Protein AF-V3ZJG8-F1 (afdb_monomer)

Nearest PDB structures (foldseek):
  4wqf-assembly2_DO  TM=2.958E-01  e=9.699E+00  Thermus thermophilus HB8

Foldseek 3Di:
DDDPPPPPLDDDPDDDDPVVVPDDQVVQADPPPRDGVCVSVVVVVVVVVVVVVVVVVVVVVVVVVVVVVVVVVVVVVVVVVVVVVVVVVVVVVD

Radius of gyration: 29.38 Å; Cα contacts (8 Å, |Δi|>4): 13; chains: 1; bounding box: 70×24×77 Å

Structure (mmCIF, N/CA/C/O backbone):
data_AF-V3ZJG8-F1
#
_entry.id   AF-V3ZJG8-F1
#
loop_
_atom_site.group_PDB
_atom_site.id
_atom_site.type_symbol
_atom_site.label_atom_id
_atom_site.label_alt_id
_atom_site.label_comp_id
_atom_site.label_asym_id
_atom_site.label_entity_id
_atom_site.label_seq_id
_atom_site.pdbx_PDB_ins_code
_atom_site.Cartn_x
_atom_site.Cartn_y
_atom_site.Cartn_z
_atom_site.occupancy
_atom_site.B_iso_or_equiv
_atom_site.auth_seq_id
_atom_site.auth_comp_id
_atom_site.auth_asym_id
_atom_site.auth_atom_id
_atom_site.pdbx_PDB_model_num
ATOM 1 N N . MET A 1 1 ? 31.707 -7.222 9.638 1.00 37.84 1 MET A N 1
ATOM 2 C CA . MET A 1 1 ? 31.293 -8.304 8.716 1.00 37.84 1 MET A CA 1
ATOM 3 C C . MET A 1 1 ? 29.779 -8.186 8.615 1.00 37.84 1 MET A C 1
ATOM 5 O O . MET A 1 1 ? 29.135 -8.364 9.632 1.00 37.84 1 MET A O 1
ATOM 9 N N . SER A 1 2 ? 29.155 -7.701 7.551 1.00 43.19 2 SER A N 1
ATOM 10 C CA . SER A 1 2 ? 29.511 -7.777 6.137 1.00 43.19 2 SER A CA 1
ATOM 11 C C . SER A 1 2 ? 29.095 -6.491 5.428 1.00 43.19 2 SER A C 1
ATOM 13 O O . SER A 1 2 ? 28.064 -5.901 5.739 1.00 43.19 2 SER A O 1
ATOM 15 N N . GLU A 1 3 ? 29.950 -6.055 4.514 1.00 43.62 3 GLU A N 1
ATOM 16 C CA . GLU A 1 3 ? 29.793 -4.864 3.693 1.00 43.62 3 GLU A CA 1
ATOM 17 C C . GLU A 1 3 ? 28.561 -5.020 2.797 1.00 43.62 3 GLU A C 1
ATOM 19 O O . GLU A 1 3 ? 28.463 -5.956 2.004 1.00 43.62 3 GLU A O 1
ATOM 24 N N . ALA A 1 4 ? 27.608 -4.098 2.922 1.00 48.16 4 ALA A N 1
ATOM 25 C CA . ALA A 1 4 ? 26.594 -3.901 1.903 1.00 48.16 4 ALA A CA 1
ATOM 26 C C . ALA A 1 4 ? 27.289 -3.251 0.703 1.00 48.16 4 ALA A C 1
ATOM 28 O O . ALA A 1 4 ? 27.382 -2.028 0.611 1.00 48.16 4 ALA A O 1
ATOM 29 N N . SER A 1 5 ? 27.815 -4.074 -0.203 1.00 49.31 5 SER A N 1
ATOM 30 C CA . SER A 1 5 ? 28.267 -3.657 -1.530 1.00 49.31 5 SER A CA 1
ATOM 31 C C . SER A 1 5 ? 27.040 -3.258 -2.355 1.00 49.31 5 SER A C 1
ATOM 33 O O . SER A 1 5 ? 26.586 -3.980 -3.240 1.00 49.31 5 SER A O 1
ATOM 35 N N . GLY A 1 6 ? 26.424 -2.134 -1.995 1.00 50.97 6 GLY A N 1
ATOM 36 C CA . GLY A 1 6 ? 25.326 -1.556 -2.743 1.00 50.97 6 GLY A CA 1
ATOM 37 C C . GLY A 1 6 ? 25.870 -1.060 -4.070 1.00 50.97 6 GLY A C 1
ATOM 38 O O . GLY A 1 6 ? 26.546 -0.039 -4.109 1.00 50.97 6 GLY A O 1
ATOM 39 N N . THR A 1 7 ? 25.590 -1.777 -5.157 1.00 58.50 7 THR A N 1
ATOM 40 C CA . THR A 1 7 ? 25.656 -1.214 -6.508 1.00 58.50 7 THR A CA 1
ATOM 41 C C . THR A 1 7 ? 24.916 0.117 -6.487 1.00 58.50 7 THR A C 1
ATOM 43 O O . THR A 1 7 ? 23.695 0.144 -6.319 1.00 58.50 7 THR A O 1
ATOM 46 N N . GLU A 1 8 ? 25.664 1.213 -6.587 1.00 60.16 8 GLU A N 1
ATOM 47 C CA . GLU A 1 8 ? 25.133 2.566 -6.650 1.00 60.16 8 GLU A CA 1
ATOM 48 C C . GLU A 1 8 ? 24.187 2.624 -7.856 1.00 60.16 8 GLU A C 1
ATOM 50 O O . GLU A 1 8 ? 24.601 2.494 -9.011 1.00 60.16 8 GLU A O 1
ATOM 55 N N . ARG A 1 9 ? 22.874 2.671 -7.591 1.00 67.50 9 ARG A N 1
ATOM 56 C CA . ARG A 1 9 ? 21.861 2.613 -8.647 1.00 67.50 9 ARG A CA 1
ATOM 57 C C . ARG A 1 9 ? 21.897 3.933 -9.404 1.00 67.50 9 ARG A C 1
ATOM 59 O O . ARG A 1 9 ? 21.385 4.944 -8.925 1.00 67.50 9 ARG A O 1
ATOM 66 N N . TYR A 1 10 ? 22.510 3.913 -10.585 1.00 71.44 10 TYR A N 1
ATOM 67 C CA . TYR A 1 10 ? 22.541 5.061 -11.482 1.00 71.44 10 TYR A CA 1
ATOM 68 C C . TYR A 1 10 ? 21.115 5.561 -11.742 1.00 71.44 10 TYR A C 1
ATOM 70 O O . TYR A 1 10 ? 20.266 4.826 -12.250 1.00 71.44 10 TYR A O 1
ATOM 78 N N . THR A 1 11 ? 20.861 6.816 -11.375 1.00 66.94 11 THR A N 1
ATOM 79 C CA . THR A 1 11 ? 19.600 7.501 -11.660 1.00 66.94 11 THR A CA 1
ATOM 80 C C . THR A 1 11 ? 19.822 8.400 -12.875 1.00 66.94 11 THR A C 1
ATOM 82 O O . THR A 1 11 ? 20.615 9.339 -12.784 1.00 66.94 11 THR A O 1
ATOM 85 N N . PRO A 1 12 ? 19.165 8.131 -14.017 1.00 72.88 12 PRO A N 1
ATOM 86 C CA . PRO A 1 12 ? 19.281 8.982 -15.195 1.00 72.88 12 PRO A CA 1
ATOM 87 C C . PRO A 1 12 ? 18.858 10.419 -14.862 1.00 72.88 12 PRO A C 1
ATOM 89 O O . PRO A 1 12 ? 17.767 10.632 -14.336 1.00 72.88 12 PRO A O 1
ATOM 92 N N . GLN A 1 13 ? 19.705 11.407 -15.170 1.00 75.81 13 GLN A N 1
ATOM 93 C CA . GLN A 1 13 ? 19.402 12.823 -14.902 1.00 75.81 13 GLN A CA 1
ATOM 94 C C . GLN A 1 13 ? 18.324 13.394 -15.832 1.00 75.81 13 GLN A C 1
ATOM 96 O O . GLN A 1 13 ? 17.682 14.391 -15.505 1.00 75.81 13 GLN A O 1
ATOM 101 N N . HIS A 1 14 ? 18.112 12.761 -16.986 1.00 81.00 14 HIS A N 1
ATOM 102 C CA . HIS A 1 14 ? 17.125 13.184 -17.966 1.00 81.00 14 HIS A 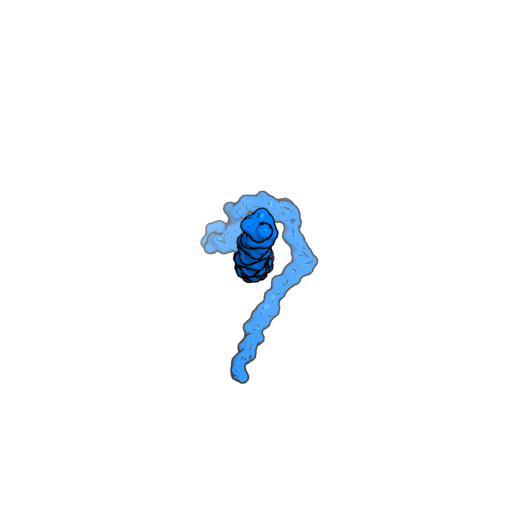CA 1
ATOM 103 C C . HIS A 1 14 ? 16.097 12.074 -18.187 1.00 81.00 14 HIS A C 1
ATOM 105 O O . HIS A 1 14 ? 16.485 10.924 -18.419 1.00 81.00 14 HIS A O 1
ATOM 111 N N . PRO A 1 15 ? 14.791 12.391 -18.109 1.00 80.50 15 PRO A N 1
ATOM 112 C CA . PRO A 1 15 ? 13.753 11.420 -18.394 1.00 80.50 15 PRO A CA 1
ATOM 113 C C . PRO A 1 15 ? 13.753 11.063 -19.880 1.00 80.50 15 PRO A C 1
ATOM 115 O O . PRO A 1 15 ? 14.149 11.853 -20.737 1.00 80.50 15 PRO A O 1
ATOM 118 N N . LEU A 1 16 ? 13.252 9.868 -20.178 1.00 82.94 16 LEU A N 1
ATOM 119 C CA . LEU A 1 16 ? 13.056 9.432 -21.553 1.00 82.94 16 LEU A CA 1
ATOM 120 C C . LEU A 1 16 ? 12.033 10.352 -22.263 1.00 82.94 16 LEU A C 1
ATOM 122 O O . LEU A 1 16 ? 11.036 10.719 -21.629 1.00 82.94 16 LEU A O 1
ATOM 126 N N . PRO A 1 17 ? 12.241 10.718 -23.540 1.00 88.94 17 PRO A N 1
ATOM 127 C CA . PRO A 1 17 ? 11.258 11.464 -24.325 1.00 88.94 17 PRO A CA 1
ATOM 128 C C . PRO A 1 17 ? 9.896 10.758 -24.399 1.00 88.94 17 PRO A C 1
ATOM 130 O O . PRO A 1 17 ? 9.815 9.526 -24.355 1.00 88.94 17 PRO A O 1
ATOM 133 N N . GLU A 1 18 ? 8.820 11.536 -24.518 1.00 85.62 18 GLU A N 1
ATOM 134 C CA . GLU A 1 18 ? 7.443 11.021 -24.510 1.00 85.62 18 GLU A CA 1
ATOM 135 C C . GLU A 1 18 ? 7.137 10.128 -25.713 1.00 85.62 18 GLU A C 1
ATOM 137 O O . GLU A 1 18 ? 6.331 9.205 -25.610 1.00 85.62 18 GLU A O 1
ATOM 142 N N . GLU A 1 19 ? 7.803 10.368 -26.838 1.00 88.69 19 GLU A N 1
ATOM 143 C CA . GLU A 1 19 ? 7.692 9.568 -28.051 1.00 88.69 19 GLU A CA 1
ATOM 144 C C . GLU A 1 19 ? 8.141 8.131 -27.778 1.00 88.69 19 GLU A C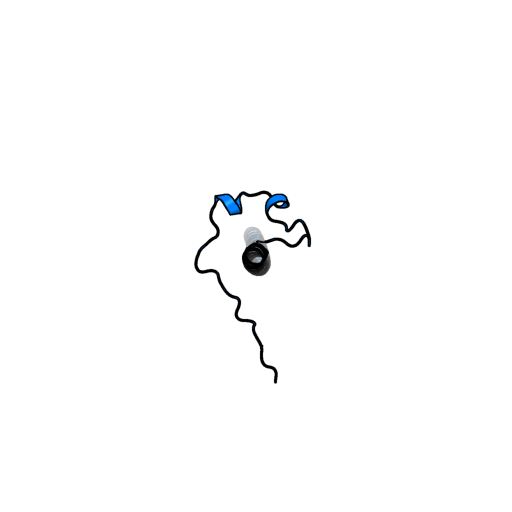 1
ATOM 146 O O . GLU A 1 19 ? 7.410 7.192 -28.077 1.00 88.69 19 GLU A O 1
ATOM 151 N N . ILE A 1 20 ? 9.296 7.964 -27.123 1.00 86.06 20 ILE A N 1
ATOM 152 C CA . ILE A 1 20 ? 9.872 6.648 -26.820 1.00 86.06 20 ILE A CA 1
ATOM 153 C C . ILE A 1 20 ? 9.076 5.949 -25.713 1.00 86.06 20 ILE A C 1
ATOM 155 O O . ILE A 1 20 ? 8.852 4.744 -25.776 1.00 86.06 20 ILE A O 1
ATOM 159 N N . LYS A 1 21 ? 8.582 6.691 -24.712 1.00 82.88 21 LYS A N 1
ATOM 160 C CA . LYS A 1 21 ? 7.731 6.118 -23.651 1.00 82.88 21 LYS A CA 1
ATOM 161 C C . LYS A 1 21 ? 6.420 5.529 -24.173 1.00 82.88 21 LYS A C 1
ATOM 163 O O . LYS A 1 21 ? 5.867 4.639 -23.530 1.00 82.88 21 LYS A O 1
ATOM 168 N N . LYS A 1 22 ? 5.900 6.060 -25.283 1.00 86.06 22 LYS A N 1
ATOM 169 C CA . LYS A 1 22 ? 4.637 5.629 -25.903 1.00 86.06 22 LYS A CA 1
ATOM 170 C C . LYS A 1 22 ? 4.821 4.528 -26.946 1.00 86.06 22 LYS A C 1
ATOM 172 O O . LYS A 1 22 ? 3.816 4.031 -27.449 1.00 86.06 22 LYS A O 1
ATOM 177 N N . MET A 1 23 ? 6.062 4.151 -27.261 1.00 86.94 23 MET A N 1
ATOM 178 C CA . MET A 1 23 ? 6.339 3.037 -28.164 1.00 86.94 23 MET A CA 1
ATOM 179 C C . MET A 1 23 ? 5.792 1.731 -27.593 1.00 86.94 23 MET A C 1
ATOM 181 O O . MET A 1 23 ? 5.732 1.519 -26.377 1.00 86.94 23 MET A O 1
ATOM 185 N N . SER A 1 24 ? 5.386 0.842 -28.492 1.00 84.38 24 SER A N 1
ATOM 186 C CA . SER A 1 24 ? 4.979 -0.501 -28.108 1.00 84.38 24 SER A CA 1
ATOM 187 C C . SER A 1 24 ? 6.192 -1.309 -27.640 1.00 84.38 24 SER A C 1
ATOM 189 O O . SER A 1 24 ? 7.331 -1.055 -28.036 1.00 84.38 24 SER A O 1
ATOM 191 N N . LYS A 1 25 ? 5.958 -2.323 -26.800 1.00 81.31 25 LYS A N 1
ATOM 192 C CA . LYS A 1 25 ? 7.045 -3.182 -26.308 1.00 81.31 25 LYS A CA 1
ATOM 193 C C . LYS A 1 25 ? 7.806 -3.856 -27.449 1.00 81.31 25 LYS A C 1
ATOM 195 O O . LYS A 1 25 ? 9.027 -3.955 -27.367 1.00 81.31 25 LYS A O 1
ATOM 200 N N . ASP A 1 26 ? 7.097 -4.237 -28.508 1.00 83.19 26 ASP A N 1
ATOM 201 C CA . ASP A 1 26 ? 7.653 -4.911 -29.683 1.00 83.19 26 ASP A CA 1
ATOM 202 C C . ASP A 1 26 ? 8.670 -4.038 -30.434 1.00 83.19 26 ASP A C 1
ATOM 204 O O . ASP A 1 26 ? 9.613 -4.558 -31.024 1.00 83.19 26 ASP A O 1
ATOM 208 N N . GLU A 1 27 ? 8.532 -2.712 -30.355 1.00 85.38 27 GLU A N 1
ATOM 209 C CA . GLU A 1 27 ? 9.470 -1.749 -30.946 1.00 85.38 27 GLU A CA 1
ATOM 210 C C . GLU A 1 27 ? 10.657 -1.425 -30.023 1.00 85.38 27 GLU A C 1
ATOM 212 O O . GLU A 1 27 ? 11.667 -0.880 -30.463 1.00 85.38 27 GLU A O 1
ATOM 217 N N . THR A 1 28 ? 10.555 -1.755 -28.732 1.00 88.12 28 THR A N 1
ATOM 218 C CA . THR A 1 28 ? 11.597 -1.490 -27.720 1.00 88.12 28 THR A CA 1
ATOM 219 C C . THR A 1 28 ? 12.445 -2.715 -27.383 1.00 88.12 28 THR A C 1
ATOM 221 O O . THR A 1 28 ? 13.284 -2.659 -26.485 1.00 88.12 28 THR A O 1
ATOM 224 N N . VAL A 1 29 ? 12.245 -3.821 -28.098 1.00 91.62 29 VAL A N 1
ATOM 225 C CA . VAL A 1 29 ? 12.941 -5.089 -27.883 1.00 91.62 29 VAL A CA 1
ATOM 226 C C . VAL A 1 29 ? 13.964 -5.332 -28.987 1.00 91.62 29 VAL A C 1
ATOM 228 O O . VAL A 1 29 ? 13.706 -5.130 -30.170 1.00 91.62 29 VAL A O 1
ATOM 231 N N . CYS A 1 30 ? 15.142 -5.817 -28.604 1.00 87.94 30 CYS A N 1
ATOM 232 C CA . CYS A 1 30 ? 16.148 -6.248 -29.562 1.00 87.94 30 CYS A CA 1
ATOM 233 C C . CYS A 1 30 ? 15.678 -7.480 -30.344 1.00 87.94 30 CYS A C 1
ATOM 235 O O . CYS A 1 30 ? 15.466 -8.540 -29.761 1.00 87.94 30 CYS A O 1
ATOM 237 N N . HIS A 1 31 ? 15.609 -7.393 -31.673 1.00 89.94 31 HIS A N 1
ATOM 238 C CA . HIS A 1 31 ? 15.191 -8.517 -32.524 1.00 89.94 31 HIS A CA 1
ATOM 239 C C . HIS A 1 31 ? 16.148 -9.719 -32.515 1.00 89.94 31 HIS A C 1
ATOM 241 O O . HIS A 1 31 ? 15.761 -10.805 -32.934 1.00 89.94 31 HIS A O 1
ATOM 247 N N . PHE A 1 32 ? 17.391 -9.543 -32.055 1.00 90.81 32 PHE A N 1
ATOM 248 C CA . PHE A 1 32 ? 18.370 -10.629 -31.997 1.00 90.81 32 PHE A CA 1
ATOM 249 C C . PHE A 1 32 ? 18.358 -11.371 -30.654 1.00 90.81 32 PHE A C 1
ATOM 251 O O . PHE A 1 32 ? 18.365 -12.597 -30.633 1.00 90.81 32 PHE A O 1
ATOM 258 N N . CYS A 1 33 ? 18.335 -10.647 -29.528 1.00 91.00 33 CYS A N 1
ATOM 259 C CA . CYS A 1 33 ? 18.412 -11.252 -28.191 1.00 91.00 33 CYS A CA 1
ATOM 260 C C . CYS A 1 33 ? 17.118 -11.162 -27.369 1.00 91.00 33 CYS A C 1
ATOM 262 O O . CYS A 1 33 ? 17.047 -11.756 -26.298 1.00 91.00 33 CY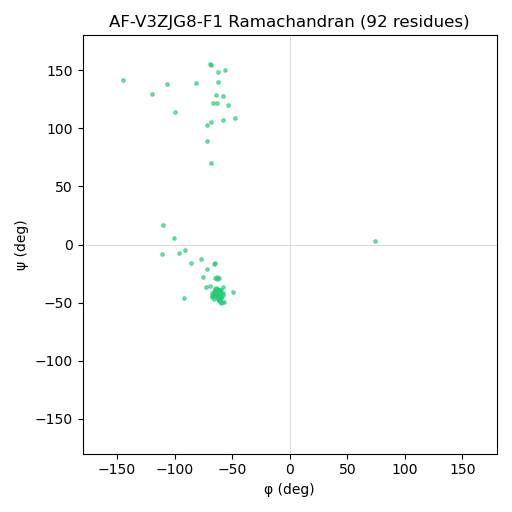S A O 1
ATOM 264 N N . GLY A 1 34 ? 16.108 -10.420 -27.824 1.00 87.81 34 GLY A N 1
ATOM 265 C CA . GLY A 1 34 ? 14.824 -10.277 -27.132 1.00 87.81 34 GLY A CA 1
ATOM 266 C C . GLY A 1 34 ? 14.855 -9.392 -25.881 1.00 87.81 34 GLY A C 1
ATOM 267 O O . GLY A 1 34 ? 13.839 -9.257 -25.204 1.00 87.81 34 GLY A O 1
ATOM 268 N N . VAL A 1 35 ? 15.994 -8.776 -25.553 1.00 89.50 35 VAL A N 1
ATOM 269 C CA . VAL A 1 35 ? 16.115 -7.901 -24.379 1.00 89.50 35 VAL A CA 1
ATOM 270 C C . VAL A 1 35 ? 15.576 -6.508 -24.701 1.00 89.50 35 VAL A C 1
ATOM 272 O O . VAL A 1 35 ? 15.834 -5.966 -25.777 1.00 89.50 35 VAL A O 1
ATOM 275 N N . SER A 1 36 ? 14.847 -5.926 -23.750 1.00 88.38 36 SER A N 1
ATOM 276 C CA . SER A 1 36 ? 14.364 -4.545 -23.818 1.00 88.38 36 SER A CA 1
ATOM 277 C C . SER A 1 36 ? 15.528 -3.552 -23.818 1.00 88.38 36 SER A C 1
ATOM 279 O O . SER A 1 36 ? 16.378 -3.572 -22.924 1.00 88.38 36 SER A O 1
ATOM 281 N N . TYR A 1 37 ? 15.532 -2.627 -24.777 1.00 89.44 37 TYR A N 1
ATOM 282 C CA . TYR A 1 37 ? 16.445 -1.482 -24.798 1.00 89.44 37 TYR A CA 1
ATOM 283 C C . TYR A 1 37 ? 16.198 -0.513 -23.633 1.00 89.44 37 TYR A C 1
ATOM 285 O O . TYR A 1 37 ? 17.053 0.313 -23.319 1.00 89.44 37 TYR A O 1
ATOM 293 N N . LEU A 1 38 ? 15.040 -0.616 -22.973 1.00 88.62 38 LEU A N 1
ATOM 294 C CA . LEU A 1 38 ? 14.588 0.293 -21.922 1.00 88.62 38 LEU A CA 1
ATOM 295 C C . LEU A 1 38 ? 14.578 -0.351 -20.531 1.00 88.62 38 LEU A C 1
ATOM 297 O O . LEU A 1 38 ? 13.979 0.209 -19.607 1.00 88.62 38 LEU A O 1
ATOM 301 N N . ILE A 1 39 ? 15.281 -1.476 -20.358 1.00 86.38 39 ILE A N 1
ATOM 302 C CA . ILE A 1 39 ? 15.250 -2.304 -19.144 1.00 86.38 39 ILE A CA 1
ATOM 303 C C . ILE A 1 39 ? 15.444 -1.502 -17.848 1.00 86.38 39 ILE A C 1
ATOM 305 O O . ILE A 1 39 ? 14.717 -1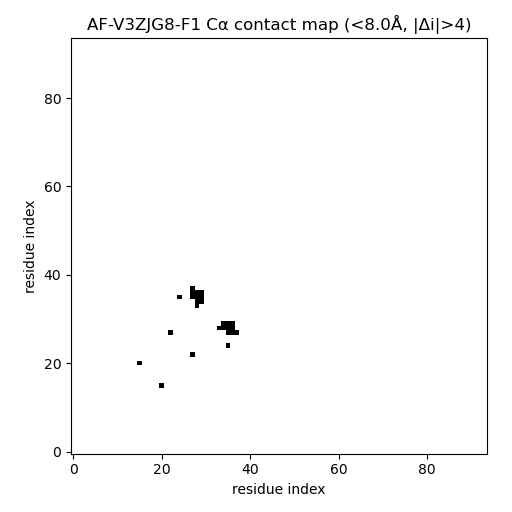.703 -16.880 1.00 86.38 39 ILE A O 1
ATOM 309 N N . HIS A 1 40 ? 16.356 -0.526 -17.831 1.00 83.19 40 HIS A N 1
ATOM 310 C CA . HIS A 1 40 ? 16.583 0.323 -16.657 1.00 83.19 40 HIS A CA 1
ATOM 311 C C . HIS A 1 40 ? 15.345 1.134 -16.259 1.00 83.19 40 HIS A C 1
ATOM 313 O O . HIS A 1 40 ? 15.006 1.208 -15.079 1.00 83.19 40 HIS A O 1
ATOM 319 N N . SER A 1 41 ? 14.653 1.730 -17.232 1.00 83.44 41 SER A N 1
ATOM 320 C CA . SER A 1 41 ? 13.449 2.527 -16.976 1.00 83.44 41 SER A CA 1
ATOM 321 C C . SER A 1 41 ? 12.274 1.659 -16.518 1.00 83.44 41 SER A C 1
ATOM 323 O O . SER A 1 41 ? 11.504 2.060 -15.646 1.00 83.44 41 SER A O 1
ATOM 325 N N . GLU A 1 42 ? 12.167 0.442 -17.054 1.00 86.31 42 GLU A N 1
ATOM 326 C CA . GLU A 1 42 ? 11.130 -0.514 -16.674 1.00 86.31 42 GLU A CA 1
ATOM 327 C C . GLU A 1 42 ? 11.333 -0.998 -15.242 1.00 86.31 42 GLU A C 1
ATOM 329 O O . GLU A 1 42 ? 10.388 -0.985 -14.453 1.00 86.31 42 GLU A O 1
ATOM 334 N N . MET A 1 43 ? 12.575 -1.344 -14.892 1.00 86.62 43 MET A N 1
ATOM 335 C CA . MET A 1 43 ? 12.955 -1.713 -13.530 1.00 86.62 43 MET A CA 1
ATOM 336 C C . MET A 1 43 ? 12.694 -0.560 -12.564 1.00 86.62 43 MET A C 1
ATOM 338 O O . MET A 1 43 ? 12.060 -0.763 -11.535 1.00 86.62 43 MET A O 1
ATOM 342 N N . LYS A 1 44 ? 13.075 0.671 -12.926 1.00 86.06 44 LYS A N 1
ATOM 343 C CA . LYS A 1 44 ? 12.821 1.852 -12.096 1.00 86.06 44 LYS A CA 1
ATOM 344 C C . LYS A 1 44 ? 11.328 2.080 -11.844 1.00 86.06 44 LYS A C 1
ATOM 346 O O . LYS A 1 44 ? 10.928 2.287 -10.704 1.00 86.06 44 LYS A O 1
ATOM 351 N N . ARG A 1 45 ? 10.490 1.965 -12.880 1.00 85.94 45 ARG A N 1
ATOM 352 C CA . ARG A 1 45 ? 9.028 2.073 -12.743 1.00 85.94 45 ARG A CA 1
ATOM 353 C C . ARG A 1 45 ? 8.459 0.996 -11.819 1.00 85.94 45 ARG A C 1
ATOM 355 O O . ARG A 1 45 ? 7.550 1.276 -11.043 1.00 85.94 45 ARG A O 1
ATOM 362 N N . LEU A 1 46 ? 8.960 -0.235 -11.923 1.00 91.00 46 LEU A N 1
ATOM 363 C CA . LEU A 1 46 ? 8.542 -1.324 -11.042 1.00 91.00 46 LEU A CA 1
ATOM 364 C C . LEU A 1 46 ? 8.969 -1.069 -9.594 1.00 91.00 46 LEU A C 1
ATOM 366 O O . LEU A 1 46 ? 8.162 -1.263 -8.695 1.00 91.00 46 LEU A O 1
ATOM 370 N N . GLU A 1 47 ? 10.191 -0.589 -9.369 1.00 91.06 47 GLU A N 1
ATOM 371 C CA . GLU A 1 47 ? 10.675 -0.209 -8.038 1.00 91.06 47 GLU A CA 1
ATOM 372 C C . GLU A 1 47 ? 9.837 0.905 -7.409 1.00 91.06 47 GLU A C 1
ATOM 374 O O . GLU A 1 47 ? 9.495 0.825 -6.233 1.00 91.06 47 GLU A O 1
ATOM 379 N N . ASP A 1 48 ? 9.498 1.941 -8.176 1.00 90.88 48 ASP A N 1
ATOM 380 C CA . ASP A 1 48 ? 8.709 3.059 -7.663 1.00 90.88 48 ASP A CA 1
ATOM 381 C C . ASP A 1 48 ? 7.280 2.606 -7.325 1.00 90.88 48 ASP A C 1
ATOM 383 O O . ASP A 1 48 ? 6.786 2.899 -6.238 1.00 90.88 48 ASP A O 1
ATOM 387 N N . ARG A 1 49 ? 6.669 1.769 -8.175 1.00 95.31 49 ARG A N 1
ATOM 388 C CA . ARG A 1 49 ? 5.372 1.147 -7.877 1.00 95.31 49 ARG A CA 1
ATOM 389 C C . ARG A 1 49 ? 5.430 0.242 -6.643 1.00 95.31 49 ARG A C 1
ATOM 391 O O . ARG A 1 49 ? 4.482 0.216 -5.865 1.00 95.31 49 ARG A O 1
ATOM 398 N N . LEU A 1 50 ? 6.516 -0.509 -6.455 1.00 96.38 50 LEU A N 1
ATOM 399 C CA . LEU A 1 50 ? 6.699 -1.332 -5.257 1.00 96.38 50 LEU A CA 1
ATOM 400 C C . LEU A 1 50 ? 6.752 -0.467 -3.997 1.00 96.38 50 LEU A C 1
ATOM 402 O O . LEU A 1 50 ? 6.056 -0.777 -3.040 1.00 96.38 50 LEU A O 1
ATOM 406 N N . LYS A 1 51 ? 7.487 0.650 -4.017 1.00 96.25 51 LYS A N 1
ATOM 407 C CA . LYS A 1 51 ? 7.542 1.586 -2.880 1.00 96.25 51 LYS A CA 1
ATOM 408 C C . LYS A 1 51 ? 6.184 2.199 -2.550 1.00 96.25 51 LYS A C 1
ATOM 410 O O . LYS A 1 51 ? 5.866 2.387 -1.378 1.00 96.25 51 LYS A O 1
ATOM 415 N N . GLU A 1 52 ? 5.394 2.535 -3.567 1.00 97.38 52 GLU A N 1
ATOM 416 C CA . GLU A 1 52 ? 4.026 3.027 -3.370 1.00 97.38 52 GLU A CA 1
ATOM 417 C C . GLU A 1 52 ? 3.161 1.970 -2.679 1.00 97.38 52 GLU A C 1
ATOM 419 O O . GLU A 1 52 ? 2.547 2.259 -1.653 1.00 97.38 52 GLU A O 1
ATOM 424 N N . ILE A 1 53 ? 3.199 0.728 -3.170 1.00 97.50 53 ILE A N 1
ATOM 425 C CA . ILE A 1 53 ? 2.460 -0.394 -2.578 1.00 97.50 53 ILE A CA 1
ATOM 426 C C . ILE A 1 53 ? 2.929 -0.679 -1.144 1.00 97.50 53 ILE A C 1
ATOM 428 O O . ILE A 1 53 ? 2.105 -0.896 -0.260 1.00 97.50 53 ILE A O 1
ATOM 432 N N . GLU A 1 54 ? 4.236 -0.658 -0.879 1.00 97.88 54 GLU A N 1
ATOM 433 C CA . GLU A 1 54 ? 4.791 -0.841 0.468 1.00 97.88 54 GLU A CA 1
ATOM 434 C C . GLU A 1 54 ? 4.284 0.235 1.437 1.00 97.88 54 GLU A C 1
ATOM 436 O O . GLU A 1 54 ? 3.886 -0.077 2.561 1.00 97.88 54 GLU A O 1
ATOM 441 N N . LYS A 1 55 ? 4.229 1.495 0.990 1.00 97.44 55 LYS A N 1
ATOM 442 C CA . LYS A 1 55 ? 3.688 2.603 1.783 1.00 97.44 55 LYS A CA 1
ATOM 443 C C . LYS A 1 55 ? 2.192 2.436 2.051 1.00 97.44 55 LYS A C 1
ATOM 445 O O . LYS A 1 55 ? 1.738 2.696 3.163 1.00 97.44 55 LYS A O 1
ATOM 450 N N . GLU A 1 56 ? 1.419 2.021 1.051 1.00 97.69 56 GLU A N 1
ATOM 451 C CA . GLU A 1 56 ? -0.009 1.742 1.217 1.00 97.69 56 GLU A CA 1
ATOM 452 C C . GLU A 1 56 ? -0.245 0.608 2.216 1.00 97.69 56 GLU A C 1
ATOM 454 O O . GLU A 1 56 ? -1.062 0.758 3.124 1.00 97.69 56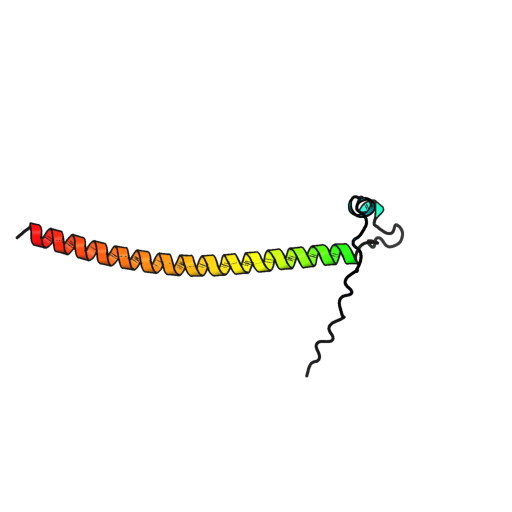 GLU A O 1
ATOM 459 N N . LEU A 1 57 ? 0.511 -0.487 2.111 1.00 97.75 57 LEU A N 1
ATOM 460 C CA . LEU A 1 57 ? 0.428 -1.610 3.044 1.00 97.75 57 LEU A CA 1
ATOM 461 C C . LEU A 1 57 ? 0.699 -1.188 4.487 1.00 97.75 57 LEU A C 1
ATOM 463 O O . LEU A 1 57 ? -0.013 -1.625 5.390 1.00 97.75 57 LEU A O 1
ATOM 467 N N . GLU A 1 58 ? 1.689 -0.329 4.715 1.00 97.50 58 GLU 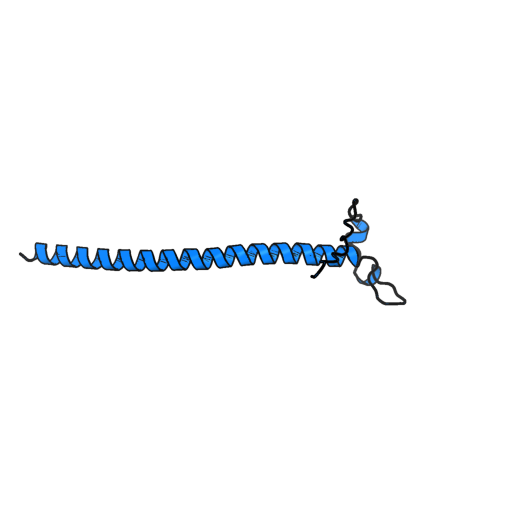A N 1
ATOM 468 C CA . GLU A 1 58 ? 1.983 0.174 6.057 1.00 97.50 58 GLU A CA 1
ATOM 469 C C . GLU A 1 58 ? 0.831 1.023 6.614 1.00 97.50 58 GLU A C 1
ATOM 471 O O . GLU A 1 58 ? 0.417 0.856 7.762 1.00 97.50 58 GLU A O 1
ATOM 476 N N . ASN A 1 59 ? 0.228 1.868 5.773 1.00 97.00 59 ASN A N 1
ATOM 477 C CA . ASN A 1 59 ? -0.953 2.636 6.162 1.00 97.00 59 ASN A CA 1
ATOM 478 C C . ASN A 1 59 ? -2.136 1.725 6.520 1.00 97.00 59 ASN A C 1
ATOM 480 O O . ASN A 1 59 ? -2.839 2.000 7.497 1.00 97.00 59 ASN A O 1
ATOM 484 N N . TYR A 1 60 ? -2.349 0.650 5.752 1.00 97.75 60 TYR A N 1
ATOM 485 C CA . TYR A 1 60 ? -3.400 -0.331 6.022 1.00 97.75 60 TYR A CA 1
ATOM 486 C C . TYR A 1 60 ? -3.171 -1.071 7.337 1.00 97.75 60 TYR A C 1
ATOM 488 O O . TYR A 1 60 ? -4.105 -1.177 8.127 1.00 97.75 60 TYR A O 1
ATOM 496 N N . LYS A 1 61 ? -1.943 -1.519 7.623 1.00 96.81 61 LYS A N 1
ATOM 497 C CA . LYS A 1 61 ? -1.614 -2.145 8.915 1.00 96.81 61 LYS A CA 1
ATOM 498 C C . LYS A 1 61 ? -1.936 -1.218 10.083 1.00 96.81 61 LYS A C 1
ATOM 500 O O . LYS A 1 61 ? -2.674 -1.606 10.983 1.00 96.81 61 LYS A O 1
ATOM 505 N N . GLY A 1 62 ? -1.481 0.034 10.015 1.00 96.31 62 GLY A N 1
ATOM 506 C CA . GLY A 1 62 ? -1.788 1.012 11.055 1.00 96.31 62 GLY A CA 1
ATOM 507 C C . GLY A 1 62 ? -3.287 1.317 11.170 1.00 96.31 62 GLY A C 1
ATOM 508 O O . GLY A 1 62 ? -3.765 1.655 12.250 1.00 96.31 62 GLY A O 1
ATOM 509 N N . ALA A 1 63 ? -4.053 1.221 10.079 1.00 97.38 63 ALA A N 1
ATOM 510 C CA . ALA A 1 63 ? -5.507 1.375 10.124 1.00 97.38 63 ALA A CA 1
ATOM 511 C C . ALA A 1 63 ? -6.181 0.224 10.877 1.00 97.38 63 ALA A C 1
ATOM 513 O O . ALA A 1 63 ? -7.018 0.498 11.731 1.00 97.38 63 ALA A O 1
ATOM 514 N N . VAL A 1 64 ? -5.765 -1.019 10.621 1.00 97.75 64 VAL A N 1
ATOM 515 C CA . VAL A 1 64 ? -6.267 -2.208 11.329 1.00 97.75 64 VAL A CA 1
ATOM 516 C C . VAL A 1 64 ? -5.979 -2.115 12.829 1.00 97.75 64 VAL A C 1
ATOM 518 O O . VAL A 1 64 ? -6.863 -2.364 13.641 1.00 97.75 64 VAL A O 1
ATOM 521 N N . GLU A 1 65 ? -4.775 -1.690 13.218 1.00 96.94 65 GLU A N 1
ATOM 522 C CA . GLU A 1 65 ? -4.424 -1.504 14.633 1.00 96.94 65 GLU A CA 1
ATOM 523 C C . GLU A 1 65 ? -5.300 -0.443 15.314 1.00 96.94 65 GLU A C 1
ATOM 525 O O . GLU A 1 65 ? -5.811 -0.662 16.412 1.00 96.94 65 GLU A O 1
ATOM 530 N N . ARG A 1 66 ? -5.524 0.702 14.655 1.00 97.56 66 ARG A N 1
ATOM 531 C CA . ARG A 1 66 ? -6.411 1.753 15.179 1.00 97.56 66 ARG A CA 1
ATOM 532 C C . ARG A 1 66 ? -7.860 1.287 15.276 1.00 97.56 66 ARG A C 1
ATOM 534 O O . ARG A 1 66 ? -8.533 1.617 16.247 1.00 97.56 66 ARG A O 1
ATOM 541 N N . GLU A 1 67 ? -8.337 0.546 14.281 1.00 97.75 67 GLU A N 1
ATOM 542 C CA . GLU A 1 67 ? -9.685 -0.019 14.279 1.00 97.75 67 GLU A CA 1
ATOM 543 C C . GLU A 1 67 ? -9.874 -0.988 15.448 1.00 97.75 67 GLU A C 1
AT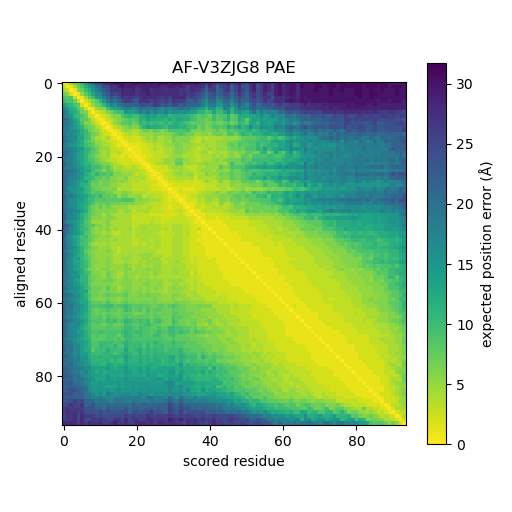OM 545 O O . GLU A 1 67 ? -10.867 -0.883 16.163 1.00 97.75 67 GLU A O 1
ATOM 550 N N . GLN A 1 68 ? -8.888 -1.845 15.720 1.00 97.44 68 GLN A N 1
ATOM 551 C CA . GLN A 1 68 ? -8.922 -2.764 16.855 1.00 97.44 68 GLN A CA 1
ATOM 552 C C . GLN A 1 68 ? -9.030 -2.025 18.198 1.00 97.44 68 GLN A C 1
ATOM 554 O O . GLN A 1 68 ? -9.874 -2.368 19.025 1.00 97.44 68 GLN A O 1
ATOM 559 N N . VAL A 1 69 ? -8.235 -0.968 18.397 1.00 97.62 69 VAL A N 1
ATOM 560 C CA . VAL A 1 69 ? -8.309 -0.137 19.614 1.00 97.62 69 VAL A CA 1
ATOM 561 C C . VAL A 1 69 ? -9.690 0.506 19.762 1.00 97.62 69 VAL A C 1
ATOM 563 O O . VAL A 1 69 ? -10.262 0.505 20.851 1.00 97.62 69 VAL A O 1
ATOM 566 N N . LEU A 1 70 ? -10.246 1.030 18.666 1.00 97.88 70 LEU A N 1
ATOM 567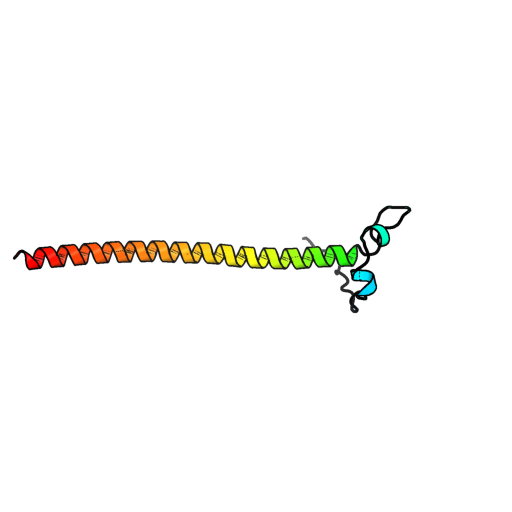 C CA . LEU A 1 70 ? -11.575 1.639 18.676 1.00 97.88 70 LEU A CA 1
ATOM 568 C C . LEU A 1 70 ? -12.672 0.620 18.985 1.00 97.88 70 LEU A C 1
ATOM 570 O O . LEU A 1 70 ? -13.608 0.960 19.705 1.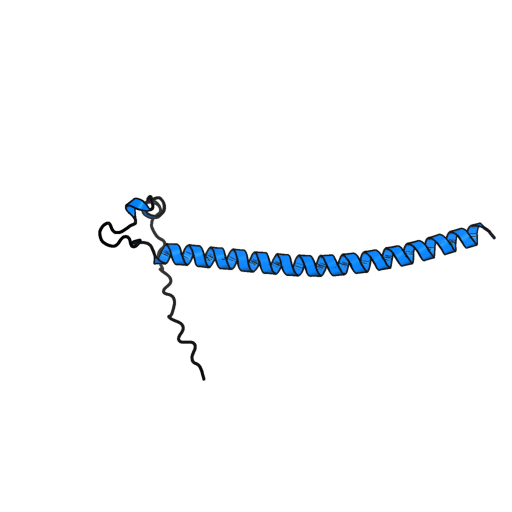00 97.88 70 LEU A O 1
ATOM 574 N N . ILE A 1 71 ? -12.568 -0.611 18.476 1.00 98.12 71 ILE A N 1
ATOM 575 C CA . ILE A 1 71 ? -13.502 -1.700 18.792 1.00 98.12 71 ILE A CA 1
ATOM 576 C C . ILE A 1 71 ? -13.492 -1.974 20.300 1.00 98.12 71 ILE A C 1
ATOM 578 O O . ILE A 1 71 ? -14.553 -1.945 20.925 1.00 98.12 71 ILE A O 1
ATOM 582 N N . GLU A 1 72 ? -12.312 -2.148 20.898 1.00 97.69 72 GLU A N 1
ATOM 583 C CA . GLU A 1 72 ? -12.171 -2.409 22.337 1.00 97.69 72 GLU A CA 1
ATOM 584 C C . GLU A 1 72 ? -12.709 -1.260 23.203 1.00 97.69 72 GLU A C 1
ATOM 586 O O . GLU A 1 72 ? -13.341 -1.484 24.239 1.00 97.69 72 GLU A O 1
ATOM 591 N N . GLU A 1 73 ? -12.471 -0.010 22.801 1.00 97.62 73 GLU A N 1
ATOM 592 C CA . GLU A 1 73 ? -13.018 1.157 23.495 1.00 97.62 73 GLU A CA 1
ATOM 593 C C . GLU A 1 73 ? -14.548 1.209 23.386 1.00 97.62 73 GLU A C 1
ATOM 595 O O . GLU A 1 73 ? -15.239 1.467 24.375 1.00 97.62 73 GLU A O 1
ATOM 600 N N . ASN A 1 74 ? -15.097 0.898 22.209 1.00 97.81 74 ASN A N 1
ATOM 601 C CA . ASN A 1 74 ? -16.539 0.869 21.989 1.00 97.81 74 ASN A CA 1
ATOM 602 C C . ASN A 1 74 ? -17.226 -0.204 22.844 1.00 97.81 74 ASN A C 1
ATOM 604 O O . ASN A 1 74 ? -18.294 0.044 23.400 1.00 97.81 74 ASN A O 1
ATOM 608 N N . GLU A 1 75 ? -16.615 -1.383 22.976 1.00 97.81 75 GLU A N 1
ATOM 609 C CA . GLU A 1 75 ? -17.111 -2.460 23.838 1.00 97.81 75 GLU A CA 1
ATOM 610 C C . GLU A 1 75 ? -17.144 -2.040 25.311 1.00 97.81 75 GLU A C 1
ATOM 612 O O . GLU A 1 75 ? -18.166 -2.219 25.978 1.00 97.81 75 GLU A O 1
ATOM 617 N N . LYS A 1 76 ? -16.082 -1.392 25.806 1.00 97.44 76 LYS A N 1
ATOM 618 C CA . LYS A 1 76 ? -16.046 -0.853 27.177 1.00 97.44 76 LYS A CA 1
ATOM 619 C C . LYS A 1 76 ? -17.139 0.187 27.405 1.00 97.44 76 LYS A C 1
ATOM 621 O O . LYS A 1 76 ? -17.851 0.122 28.404 1.00 97.44 76 LYS A O 1
ATOM 626 N N . LEU A 1 77 ? -17.305 1.124 26.470 1.00 97.56 77 LEU A N 1
ATOM 627 C CA . LEU A 1 77 ? -18.347 2.149 26.558 1.00 97.56 77 LEU A CA 1
ATOM 628 C C . LEU A 1 77 ? -19.753 1.541 26.549 1.00 97.56 77 LEU A C 1
ATOM 630 O O . LEU A 1 77 ? -20.618 2.012 27.285 1.00 97.56 77 LEU A O 1
ATOM 634 N N . LYS A 1 78 ? -19.985 0.484 25.761 1.00 97.50 78 LYS A N 1
ATOM 635 C CA . LYS A 1 78 ? -21.259 -0.248 25.762 1.00 97.50 78 LYS A CA 1
ATOM 636 C C . LYS A 1 78 ? -21.535 -0.914 27.109 1.00 97.50 78 LYS A C 1
ATOM 638 O O . LYS A 1 78 ? -22.642 -0.755 27.609 1.00 97.50 78 LYS A O 1
ATOM 643 N N . SER A 1 79 ? -20.540 -1.569 27.711 1.00 96.69 79 SER A N 1
ATOM 644 C CA . SER A 1 79 ? -20.676 -2.175 29.047 1.00 96.69 79 SER A CA 1
ATOM 645 C C . SER A 1 79 ? -21.049 -1.132 30.101 1.00 96.69 79 SER A C 1
ATOM 647 O O . SER A 1 79 ? -22.029 -1.293 30.821 1.00 96.69 79 SER A O 1
ATOM 649 N N . VAL A 1 80 ? -20.317 -0.013 30.148 1.00 97.00 80 VAL A N 1
ATOM 650 C CA . VAL A 1 80 ? -20.585 1.075 31.106 1.00 97.00 80 VAL A CA 1
ATOM 651 C C . VAL A 1 80 ? -21.976 1.674 30.894 1.00 97.00 80 VAL A C 1
ATOM 653 O O . VAL A 1 80 ? -22.672 2.003 31.855 1.00 97.00 80 VAL A O 1
ATOM 656 N N . LYS A 1 81 ? -22.397 1.823 29.634 1.00 97.25 81 LYS A N 1
ATOM 657 C CA . LYS A 1 81 ? -23.734 2.311 29.302 1.00 97.25 81 LYS A CA 1
ATOM 658 C C . LYS A 1 81 ? -24.818 1.362 29.824 1.00 97.25 81 LYS A C 1
ATOM 660 O O . LYS A 1 81 ? -25.768 1.837 30.436 1.00 97.25 81 LYS A O 1
ATOM 665 N N . GLU A 1 82 ? -24.667 0.059 29.605 1.00 96.88 82 GLU A N 1
ATOM 666 C CA . GLU A 1 82 ? -25.621 -0.955 30.068 1.00 96.88 82 GLU A CA 1
ATOM 667 C C . GLU A 1 82 ? -25.725 -0.975 31.601 1.00 96.88 82 GLU A C 1
ATOM 669 O O . GLU A 1 82 ? -26.823 -0.962 32.155 1.00 96.88 82 GLU A O 1
ATOM 674 N N . GLU A 1 83 ? -24.594 -0.911 32.308 1.00 96.19 83 GLU A N 1
ATOM 675 C CA . GLU A 1 83 ? -24.566 -0.796 33.772 1.00 96.19 83 GLU A CA 1
ATOM 676 C C . GLU A 1 83 ? -25.311 0.451 34.269 1.00 96.19 83 GLU A C 1
ATOM 678 O O . GLU A 1 83 ? -26.085 0.383 35.228 1.00 96.19 83 GLU A O 1
ATOM 683 N N . LEU A 1 84 ? -25.110 1.593 33.605 1.00 95.62 84 LEU A N 1
ATOM 684 C CA . LEU A 1 84 ? -25.782 2.841 33.953 1.00 95.62 84 LEU A CA 1
ATOM 685 C C . LEU A 1 84 ? -27.294 2.772 33.706 1.00 95.62 84 LEU A C 1
ATOM 687 O O . LEU A 1 84 ? -28.064 3.213 34.558 1.00 95.62 84 LEU A O 1
ATOM 691 N N . GLU A 1 85 ? -27.722 2.202 32.579 1.00 95.56 85 GLU A N 1
ATOM 692 C CA . GLU A 1 85 ? -29.140 1.995 32.258 1.00 95.56 85 GLU A CA 1
ATOM 693 C C . GLU A 1 85 ? -29.818 1.084 33.293 1.00 95.56 85 GLU A C 1
ATOM 695 O O . GLU A 1 85 ? -30.883 1.429 33.809 1.00 95.56 85 GLU A O 1
ATOM 700 N N . ASN A 1 86 ? -29.163 -0.010 33.692 1.00 94.12 86 ASN A N 1
ATOM 701 C CA . ASN A 1 86 ? -29.664 -0.915 34.730 1.00 94.12 86 ASN A CA 1
ATOM 702 C C . ASN A 1 86 ? -29.790 -0.224 36.103 1.00 94.12 86 ASN A C 1
ATOM 704 O O . ASN A 1 86 ? -30.776 -0.418 36.822 1.00 94.12 86 ASN A O 1
ATOM 708 N N . MET A 1 87 ? -28.817 0.618 36.476 1.00 92.88 87 MET A N 1
ATOM 709 C CA . MET A 1 87 ? -28.882 1.403 37.716 1.00 92.88 87 MET A CA 1
ATOM 710 C C . MET A 1 87 ? -30.026 2.422 37.706 1.00 92.88 87 MET A C 1
ATOM 712 O O . MET A 1 87 ? -30.663 2.631 38.739 1.00 92.88 87 MET A O 1
ATOM 716 N N . LEU A 1 88 ? -30.282 3.070 36.567 1.00 93.00 88 LEU A N 1
ATOM 717 C CA . LEU A 1 88 ? -31.384 4.022 36.424 1.00 93.00 88 LEU A CA 1
ATOM 718 C C . LEU A 1 88 ? -32.738 3.319 36.551 1.00 93.00 88 LEU A C 1
ATOM 720 O O . LEU A 1 88 ? -33.561 3.755 37.349 1.00 93.00 88 LEU A O 1
ATOM 724 N N . GLN A 1 89 ? -32.925 2.186 35.870 1.00 90.25 89 GLN A N 1
ATOM 725 C CA . GLN A 1 89 ? -34.155 1.392 35.980 1.00 90.25 89 GLN A CA 1
ATOM 726 C C . GLN A 1 89 ? -34.417 0.923 37.416 1.00 90.25 89 GLN A C 1
ATOM 728 O O . GLN A 1 89 ? -35.552 0.964 37.889 1.00 90.25 89 GLN A O 1
ATOM 733 N N . SER A 1 90 ? -33.366 0.531 38.142 1.00 84.19 90 SER A N 1
ATOM 734 C CA . SER A 1 90 ? -33.489 0.113 39.544 1.00 84.19 90 SER A CA 1
ATOM 735 C C . SER A 1 90 ? -33.956 1.261 40.448 1.00 84.19 90 SER A C 1
ATOM 737 O O . SER A 1 90 ? -34.770 1.038 41.335 1.00 84.19 90 SER A O 1
ATOM 739 N N . LYS A 1 91 ? -33.502 2.497 40.191 1.00 82.88 91 LYS A N 1
ATOM 740 C CA . LYS A 1 91 ? -33.924 3.699 40.932 1.00 82.88 91 LYS A CA 1
ATOM 741 C C . LYS A 1 91 ? -35.324 4.193 40.576 1.00 82.88 91 LYS A C 1
ATOM 743 O O . LYS A 1 91 ? -35.953 4.837 41.400 1.00 82.88 91 LYS A O 1
ATOM 748 N N . GLU A 1 92 ? -35.796 3.945 39.358 1.00 76.81 92 GLU A N 1
ATOM 749 C CA . GLU A 1 92 ? -37.163 4.297 38.938 1.00 76.81 92 GLU A CA 1
ATOM 750 C C . GLU A 1 92 ? -38.219 3.319 39.487 1.00 76.81 92 GLU A C 1
ATOM 752 O O . GLU A 1 92 ? -39.415 3.598 39.416 1.00 76.81 92 GLU A O 1
ATOM 757 N N . SER A 1 93 ? -37.779 2.178 40.028 1.00 64.38 93 SER A N 1
ATOM 758 C CA . SER A 1 93 ? -38.631 1.117 40.579 1.00 64.38 93 SER A CA 1
ATOM 759 C C . SER A 1 93 ? -38.833 1.199 42.103 1.00 64.38 93 SER A C 1
ATOM 761 O O . SER A 1 93 ? -39.622 0.417 42.638 1.00 64.38 93 SER A O 1
ATOM 763 N N . GLU A 1 94 ? -38.115 2.097 42.790 1.00 53.12 94 GLU A N 1
ATOM 764 C CA . GLU A 1 94 ? -38.204 2.388 44.237 1.00 53.12 94 GLU A CA 1
ATOM 765 C C . GLU A 1 94 ? -39.052 3.637 44.517 1.00 53.12 94 GLU A C 1
ATOM 767 O O . GLU A 1 94 ? -39.809 3.612 45.517 1.00 53.12 94 GLU A O 1
#

Solvent-accessible surface area (backbone atoms only — not comparable to full-atom values): 5789 Å² total; per-residue (Å²): 140,77,85,82,81,67,76,80,77,83,73,78,92,65,81,80,57,71,71,69,72,67,51,55,70,82,79,41,35,39,92,87,79,65,50,54,80,52,50,71,61,55,51,50,52,50,52,54,52,49,53,52,51,53,53,50,51,52,53,49,53,56,47,53,54,52,49,51,54,51,52,57,50,50,52,52,53,50,52,54,48,52,55,49,53,54,55,49,56,55,61,76,73,112

pLDDT: mean 86.3, std 14.36, range [37.84, 98.12]

Mean predicted aligned error: 10.23 Å

Organism: Lottia gigantea (NCBI:txid225164)

Secondary structure (DSSP, 8-state):
------------SSPPPHHHHTS-GGGSB-TTT--BTTHHHHHHHHHHHHHHHHHHHHHHHHHHHHHHHHHHHHHHHHHHHHHHHHHHHHHHT-

InterPro domains:
  IPR038799 Protein LEKR1 [PTHR34251] (6-93)

Sequence (94 aa):
MSEASGTERYTPQHPLPEEIKKMSKDETVCHFCGVSYLIHSEMKRLEDRLKEIEKELENYKGAVEREQVLIEENEKLKSVKEELENMLQSKESE